Protein AF-A0A924DDT5-F1 (afdb_monomer_lite)

Foldseek 3Di:
DDDDDPDDDDPPPDPPPPPPVPPDPVVVVVVVLVPDDPLVSLVVLLVVLLVQLCLLLVNDPPDPPRHRDLVSNVVSLVSNVVSLVVCLVPDDPVVNVVSVVSSVVSVVSSVVSVVD

Secondary structure (DSSP, 8-state):
-PPP--------------------HHHHHHHHHHTS-HHHHHHHHHHHHHHHHHHHTT--TT-TT----HHHHHHHHHHHHHHHHHHTTTS-HHHHHHHHHHHHHHHHHHHHHTT-

Sequence (116 aa):
MPDPDEEQLETVEGGESPETEMPDPAFLLSYAAMHLPTMELMKTILAVADGHAWRNLGMVAGLEGVKTDLPSAQLAIDLFGFLFTKLESEIEEEERREMQRRLNDLRTNFLEKSRE

Structure (mmCIF, N/CA/C/O backbone):
data_AF-A0A924DDT5-F1
#
_entry.id   AF-A0A924DDT5-F1
#
loop_
_atom_site.group_PDB
_atom_site.id
_atom_site.type_symbol
_atom_site.label_atom_id
_atom_site.label_alt_id
_atom_site.label_comp_id
_atom_site.label_asym_id
_atom_site.label_entity_id
_atom_site.label_seq_id
_atom_site.pdbx_PDB_ins_code
_atom_site.Cartn_x
_atom_site.Cartn_y
_atom_site.Cartn_z
_atom_site.occupancy
_atom_site.B_iso_or_equiv
_atom_site.auth_seq_id
_atom_site.auth_comp_id
_atom_site.auth_asym_id
_atom_site.auth_atom_id
_atom_site.pdbx_PDB_model_num
ATOM 1 N N . MET A 1 1 ? -13.873 27.797 -77.612 1.00 45.91 1 MET A N 1
ATOM 2 C CA . MET A 1 1 ? -13.877 26.409 -77.116 1.00 45.91 1 MET A CA 1
ATOM 3 C C . MET A 1 1 ? -14.095 26.482 -75.616 1.00 45.91 1 MET A C 1
ATOM 5 O O . MET A 1 1 ? -13.259 27.106 -74.976 1.00 45.91 1 MET A O 1
ATOM 9 N N . PRO A 1 2 ? -15.235 26.004 -75.093 1.00 43.28 2 PRO A N 1
ATOM 10 C CA . PRO A 1 2 ? -15.458 25.834 -73.661 1.00 43.28 2 PRO A CA 1
ATOM 11 C C . PRO A 1 2 ? -14.925 24.467 -73.201 1.00 43.28 2 PRO A C 1
ATOM 13 O O . PRO A 1 2 ? -15.035 23.495 -73.950 1.00 43.28 2 PRO A O 1
ATOM 16 N N . ASP A 1 3 ? -14.323 24.430 -72.013 1.00 50.91 3 ASP A N 1
ATOM 17 C CA . ASP A 1 3 ? -13.829 23.211 -71.362 1.00 50.91 3 ASP A CA 1
ATOM 18 C C . ASP A 1 3 ? -15.007 22.291 -70.992 1.00 50.91 3 ASP A C 1
ATOM 20 O O . ASP A 1 3 ? -15.970 22.771 -70.383 1.00 50.91 3 ASP A O 1
ATOM 24 N N . PRO A 1 4 ? -14.968 20.999 -71.354 1.00 55.31 4 PRO A N 1
ATOM 25 C CA . PRO A 1 4 ? -15.815 19.988 -70.750 1.00 55.31 4 PRO A CA 1
ATOM 26 C C . PRO A 1 4 ? -15.118 19.516 -69.473 1.00 55.31 4 PRO A C 1
ATOM 28 O O . PRO A 1 4 ? -13.951 19.161 -69.533 1.00 55.31 4 PRO A O 1
ATOM 31 N N . ASP A 1 5 ? -15.798 19.609 -68.337 1.00 51.47 5 ASP A N 1
ATOM 32 C CA . ASP A 1 5 ? -15.727 18.673 -67.199 1.00 51.47 5 ASP A CA 1
ATOM 33 C C . ASP A 1 5 ? -16.365 19.361 -65.978 1.00 51.47 5 ASP A C 1
ATOM 35 O O . ASP A 1 5 ? -15.762 19.578 -64.930 1.00 51.47 5 ASP A O 1
ATOM 39 N N . GLU A 1 6 ? -17.638 19.737 -66.140 1.00 52.41 6 GLU A N 1
ATOM 40 C CA . GLU A 1 6 ? -18.577 19.821 -65.024 1.00 52.41 6 GLU A CA 1
ATOM 41 C C . GLU A 1 6 ? -19.195 18.426 -64.842 1.00 52.41 6 GLU A C 1
ATOM 43 O O . GLU A 1 6 ? -20.251 18.123 -65.396 1.00 52.41 6 GLU A O 1
ATOM 48 N N . GLU A 1 7 ? -18.545 17.562 -64.060 1.00 51.84 7 GLU A N 1
ATOM 49 C CA . GLU A 1 7 ? -19.195 16.390 -63.471 1.00 51.84 7 GLU A CA 1
ATOM 50 C C . GLU A 1 7 ? -19.124 16.457 -61.940 1.00 51.84 7 GLU A C 1
ATOM 52 O O . GLU A 1 7 ? -18.120 16.163 -61.306 1.00 51.84 7 GLU A O 1
ATOM 57 N N . GLN A 1 8 ? -20.257 16.890 -61.386 1.00 48.06 8 GLN A N 1
ATOM 58 C CA . GLN A 1 8 ? -20.983 16.205 -60.315 1.00 48.06 8 GLN A CA 1
ATOM 59 C C . GLN A 1 8 ? -20.263 16.014 -58.967 1.00 48.06 8 GLN A C 1
ATOM 61 O O . GLN A 1 8 ? -19.530 15.065 -58.723 1.00 48.06 8 GLN A O 1
ATOM 66 N N . LEU A 1 9 ? -20.616 16.926 -58.054 1.00 50.50 9 LEU A N 1
ATOM 67 C CA . LEU A 1 9 ? -21.008 16.666 -56.663 1.00 50.50 9 LEU A CA 1
ATOM 68 C C . LEU A 1 9 ? -20.992 15.184 -56.231 1.00 50.50 9 LEU A C 1
ATOM 70 O O . LEU A 1 9 ? -21.960 14.465 -56.459 1.00 50.50 9 LEU A O 1
ATOM 74 N N . GLU A 1 10 ? -19.997 14.802 -55.436 1.00 43.31 10 GLU A N 1
ATOM 75 C CA . GLU A 1 10 ? -20.245 13.939 -54.280 1.00 43.31 10 GLU A CA 1
ATOM 76 C C . GLU A 1 10 ? -19.969 14.762 -53.025 1.00 43.31 10 GLU A C 1
ATOM 78 O O . GLU A 1 10 ? -18.843 14.933 -52.556 1.00 43.31 10 GLU A O 1
ATOM 83 N N . THR A 1 11 ? -21.046 15.332 -52.493 1.00 41.41 11 THR A N 1
ATOM 84 C CA . THR A 1 11 ? -21.136 15.653 -51.076 1.00 41.41 11 THR 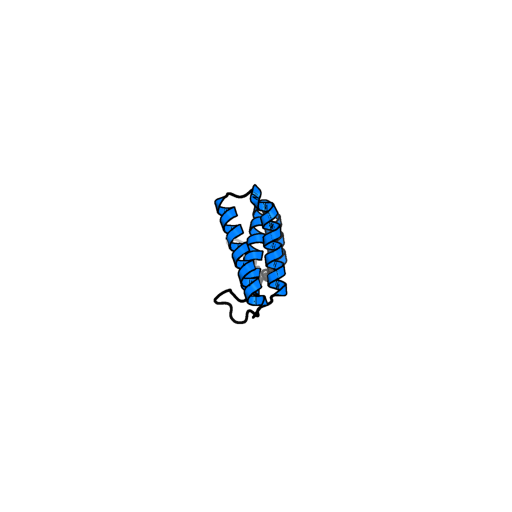A CA 1
ATOM 85 C C . THR A 1 11 ? -20.843 14.373 -50.307 1.00 41.41 11 THR A C 1
ATOM 87 O O . THR A 1 11 ? -21.667 13.461 -50.301 1.00 41.41 11 THR A O 1
ATOM 90 N N . VAL A 1 12 ? -19.671 14.296 -49.676 1.00 49.19 12 VAL A N 1
ATOM 91 C CA . VAL A 1 12 ? -19.391 13.274 -48.666 1.00 49.19 12 VAL A CA 1
ATOM 92 C C . VAL A 1 12 ? -20.309 13.579 -47.485 1.00 49.19 12 VAL A C 1
ATOM 94 O O . VAL A 1 12 ? -19.990 14.380 -46.606 1.00 49.19 12 VAL A O 1
ATOM 97 N N . GLU A 1 13 ? -21.514 13.017 -47.540 1.00 47.72 13 GLU A N 1
ATOM 98 C CA . GLU A 1 13 ? -22.444 12.985 -46.426 1.00 47.72 13 GLU A CA 1
ATOM 99 C C . GLU A 1 13 ? -21.793 12.242 -45.260 1.00 47.72 13 GLU A C 1
ATOM 101 O O . GLU A 1 13 ? -21.278 11.137 -45.418 1.00 47.72 13 GLU A O 1
ATOM 106 N N . GLY A 1 14 ? -21.834 12.883 -44.092 1.00 49.91 14 GLY A N 1
ATOM 107 C CA . GLY A 1 14 ? -22.024 12.229 -42.801 1.00 49.91 14 GLY A CA 1
ATOM 108 C C . GLY A 1 14 ? -21.302 10.902 -42.597 1.00 49.91 14 GLY A C 1
ATOM 109 O O . GLY A 1 14 ? -21.943 9.888 -42.344 1.00 49.91 14 GLY A O 1
ATOM 110 N N . GLY A 1 15 ? -19.971 10.913 -42.623 1.00 40.66 15 GLY A N 1
ATOM 111 C CA . GLY A 1 15 ? -19.236 9.927 -41.848 1.00 40.66 15 GLY A CA 1
ATOM 112 C C . GLY A 1 15 ? -19.442 10.277 -40.382 1.00 40.66 15 GLY A C 1
ATOM 113 O O . GLY A 1 15 ? -18.767 11.173 -39.878 1.00 40.66 15 GLY A O 1
ATOM 114 N N . GLU A 1 16 ? -20.400 9.632 -39.715 1.00 50.44 16 GLU A N 1
ATOM 115 C CA . GLU A 1 16 ? -20.362 9.504 -38.261 1.00 50.44 16 GLU A CA 1
ATOM 116 C C . GLU A 1 16 ? -18.941 9.054 -37.919 1.00 50.44 16 GLU A C 1
ATOM 118 O O . GLU A 1 16 ? -18.539 7.931 -38.232 1.00 50.44 16 GLU A O 1
ATOM 123 N N . SER A 1 17 ? -18.132 9.965 -37.366 1.00 57.59 17 SER A N 1
ATOM 124 C CA . SER A 1 17 ? -16.894 9.574 -36.707 1.00 57.59 17 SER A CA 1
ATOM 125 C C . SER A 1 17 ? -17.298 8.446 -35.772 1.00 57.59 17 SER A C 1
ATOM 127 O O . SER A 1 17 ? -18.214 8.682 -34.979 1.00 57.59 17 SER A O 1
ATOM 129 N N . PRO A 1 18 ? -16.708 7.240 -35.872 1.00 55.97 18 PRO A N 1
ATOM 130 C CA . PRO A 1 18 ? -17.043 6.188 -34.935 1.00 55.97 18 PRO A CA 1
ATOM 131 C C . PRO A 1 18 ? -16.781 6.806 -33.572 1.00 55.97 18 PRO A C 1
ATOM 133 O O . PRO A 1 18 ? -15.644 7.217 -33.307 1.00 55.97 18 PRO A O 1
ATOM 136 N N . GLU A 1 19 ? -17.839 6.996 -32.778 1.00 59.25 19 GLU A N 1
ATOM 137 C CA . GLU A 1 19 ? -17.708 7.379 -31.383 1.00 59.25 19 GLU A CA 1
ATOM 138 C C . GLU A 1 19 ? -16.758 6.334 -30.827 1.00 59.25 19 GLU A C 1
ATOM 140 O O . GLU A 1 19 ? -17.100 5.159 -30.706 1.00 59.25 19 GLU A O 1
ATOM 145 N N . THR A 1 20 ? -15.491 6.722 -30.697 1.00 66.12 20 THR A N 1
ATOM 146 C CA . THR A 1 20 ? -14.435 5.804 -30.320 1.00 66.12 20 THR A CA 1
ATOM 147 C C . THR A 1 20 ? -14.687 5.630 -28.847 1.00 66.12 20 THR A C 1
ATOM 149 O O . THR A 1 20 ? -14.239 6.452 -28.049 1.00 66.12 20 THR A O 1
ATOM 152 N N . GLU A 1 21 ? -15.551 4.667 -28.528 1.00 72.25 21 GLU A N 1
ATOM 153 C CA . GLU A 1 21 ? -15.976 4.351 -27.180 1.00 72.25 21 GLU A CA 1
ATOM 154 C C . GLU A 1 21 ? -14.687 4.239 -26.376 1.00 72.25 21 GLU A C 1
ATOM 156 O O . GLU A 1 21 ? -13.829 3.401 -26.678 1.00 72.25 21 GLU A O 1
ATOM 161 N N . MET A 1 22 ? -14.460 5.212 -25.484 1.00 68.88 22 MET A N 1
ATOM 162 C CA . MET A 1 22 ? -13.177 5.292 -24.804 1.00 68.88 22 MET A CA 1
ATOM 163 C C . MET A 1 22 ? -12.976 3.957 -24.091 1.00 68.88 22 MET A C 1
ATOM 165 O O . MET A 1 22 ? -13.878 3.529 -23.365 1.00 68.88 22 MET A O 1
ATOM 169 N N . PRO A 1 23 ? -11.841 3.276 -24.317 1.00 78.81 23 PRO A N 1
ATOM 170 C CA . PRO A 1 23 ? -11.625 1.967 -23.732 1.00 78.81 23 PRO A CA 1
ATOM 171 C C . PRO A 1 23 ? -11.752 2.049 -22.210 1.00 78.81 23 PRO A C 1
ATOM 173 O O . PRO A 1 23 ? -11.361 3.050 -21.605 1.00 78.81 23 PRO A O 1
ATOM 176 N N . ASP A 1 24 ? -12.301 0.986 -21.615 1.00 85.81 24 ASP A N 1
ATOM 177 C CA . ASP A 1 24 ? -12.512 0.857 -20.170 1.00 85.81 24 ASP A CA 1
ATOM 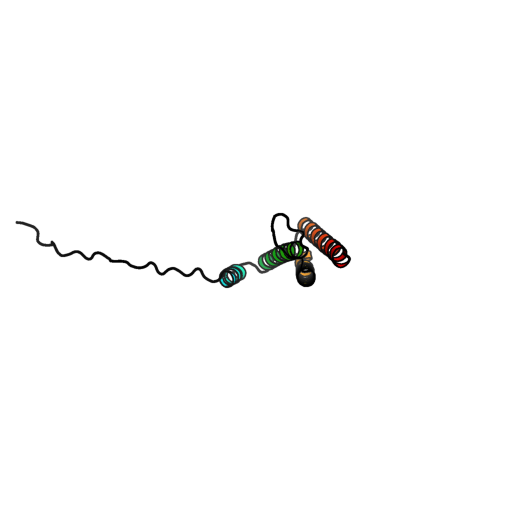178 C C . ASP A 1 24 ? -11.294 1.402 -19.391 1.00 85.81 24 ASP A C 1
ATOM 180 O O . ASP A 1 24 ? -10.163 0.973 -19.650 1.00 85.81 24 ASP A O 1
ATOM 184 N N . PRO A 1 25 ? -11.472 2.339 -18.439 1.00 83.25 25 PRO A N 1
ATOM 185 C CA . PRO A 1 25 ? -10.374 2.851 -17.624 1.00 83.25 25 PRO A CA 1
ATOM 186 C C . PRO A 1 25 ? -9.516 1.751 -16.984 1.00 83.25 25 PRO A C 1
ATOM 188 O O . PRO A 1 25 ? -8.300 1.916 -16.865 1.00 83.25 25 PRO A O 1
ATOM 191 N N . ALA A 1 26 ? -10.111 0.611 -16.614 1.00 84.69 26 ALA A N 1
ATOM 192 C CA . ALA A 1 26 ? -9.365 -0.529 -16.085 1.00 84.69 26 ALA A CA 1
ATOM 193 C C . ALA A 1 26 ? -8.469 -1.185 -17.151 1.00 84.69 26 ALA A C 1
ATOM 195 O O . ALA A 1 26 ? -7.339 -1.590 -16.853 1.00 84.69 26 ALA A O 1
ATOM 196 N N . PHE A 1 27 ? -8.932 -1.242 -18.401 1.00 87.62 27 PHE A N 1
ATOM 197 C CA . PHE A 1 27 ? -8.126 -1.680 -19.537 1.00 87.62 27 PHE A CA 1
ATOM 198 C C . PHE A 1 27 ? -6.969 -0.711 -19.797 1.00 87.62 27 PHE A C 1
ATOM 200 O O . PHE A 1 27 ? -5.829 -1.153 -19.934 1.00 87.62 27 PHE A O 1
ATOM 207 N N . LEU A 1 28 ? -7.229 0.599 -19.795 1.00 87.88 28 LEU A N 1
ATOM 208 C CA . LEU A 1 28 ? -6.198 1.623 -19.995 1.00 87.88 28 LEU A CA 1
ATOM 209 C C . LEU A 1 28 ? -5.116 1.584 -18.913 1.00 87.88 28 LEU A C 1
ATOM 211 O O . LEU A 1 28 ? -3.928 1.625 -19.236 1.00 87.88 28 LEU A O 1
ATOM 215 N N . LEU A 1 29 ? -5.513 1.457 -17.644 1.00 87.06 29 LEU A N 1
ATOM 216 C CA . LEU A 1 29 ? -4.578 1.315 -16.529 1.00 87.06 29 LEU A CA 1
ATOM 217 C C . LEU A 1 29 ? -3.707 0.067 -16.696 1.00 87.06 29 LEU A C 1
ATOM 219 O O . LEU A 1 29 ? -2.489 0.142 -16.559 1.00 87.06 29 LEU A O 1
ATOM 223 N N . SER A 1 30 ? -4.326 -1.068 -17.023 1.00 88.69 30 SER A N 1
ATOM 224 C CA . SER A 1 30 ? -3.618 -2.338 -17.202 1.00 88.69 30 SER A CA 1
ATOM 225 C C . SER A 1 30 ? -2.651 -2.278 -18.387 1.00 88.69 30 SER A C 1
ATOM 227 O O . SER A 1 30 ? -1.504 -2.709 -18.279 1.00 88.69 30 SER A O 1
ATOM 229 N N . TYR A 1 31 ? -3.082 -1.690 -19.505 1.00 89.62 31 TYR A N 1
ATOM 230 C CA . TYR A 1 31 ? -2.245 -1.478 -20.681 1.00 89.62 31 TYR A CA 1
ATOM 231 C C . TYR A 1 31 ? -1.051 -0.570 -20.373 1.00 89.62 31 TYR A C 1
ATOM 233 O O . TYR A 1 31 ? 0.082 -0.926 -20.691 1.00 89.62 31 TYR A O 1
ATOM 241 N N . ALA A 1 32 ? -1.276 0.566 -19.710 1.00 90.50 32 ALA A N 1
ATOM 242 C CA . ALA A 1 32 ? -0.201 1.468 -19.305 1.00 90.50 32 ALA A CA 1
ATOM 243 C C . ALA A 1 32 ? 0.780 0.784 -18.338 1.00 90.50 32 ALA A C 1
ATOM 245 O O . ALA A 1 32 ? 1.992 0.870 -18.529 1.00 90.50 32 ALA A O 1
ATOM 246 N N . ALA A 1 33 ? 0.268 0.040 -17.353 1.00 92.06 33 ALA A N 1
ATOM 247 C CA . ALA A 1 33 ? 1.074 -0.691 -16.381 1.00 92.06 33 ALA A CA 1
ATOM 248 C C . ALA A 1 33 ? 2.003 -1.731 -17.031 1.00 92.06 33 ALA A C 1
ATOM 250 O O . ALA A 1 33 ? 3.141 -1.877 -16.591 1.00 92.06 33 ALA A O 1
ATOM 251 N N . MET A 1 34 ? 1.568 -2.405 -18.105 1.00 93.31 34 MET A N 1
ATOM 252 C CA . MET A 1 34 ? 2.410 -3.356 -18.851 1.00 93.31 34 MET A CA 1
ATOM 253 C C . MET A 1 34 ? 3.643 -2.714 -19.505 1.00 93.31 34 MET A C 1
ATOM 255 O O . MET A 1 34 ? 4.598 -3.420 -19.817 1.00 93.31 34 MET A O 1
ATOM 259 N N . HIS A 1 35 ? 3.630 -1.397 -19.721 1.00 94.75 35 HIS A N 1
ATOM 260 C CA . HIS A 1 35 ? 4.743 -0.665 -20.329 1.00 94.75 35 HIS A CA 1
ATOM 261 C C . HIS A 1 35 ? 5.699 -0.054 -19.294 1.00 94.75 35 HIS A C 1
ATOM 263 O O . HIS A 1 35 ? 6.719 0.523 -19.673 1.00 94.75 35 HIS A O 1
ATOM 269 N N . LEU A 1 36 ? 5.400 -0.173 -17.996 1.00 95.00 36 LEU A N 1
ATOM 270 C CA . LEU A 1 36 ? 6.283 0.302 -16.936 1.00 95.00 36 LEU A CA 1
ATOM 271 C C . LEU A 1 36 ? 7.373 -0.734 -16.627 1.00 95.00 36 LEU A C 1
ATOM 273 O O . LEU A 1 36 ? 7.086 -1.932 -16.555 1.00 95.00 36 LEU A O 1
ATOM 277 N N . PRO A 1 37 ? 8.619 -0.299 -16.358 1.00 95.25 37 PRO A N 1
ATOM 278 C CA . PRO A 1 37 ? 9.598 -1.156 -15.702 1.00 95.25 37 PRO A CA 1
ATOM 279 C C . PRO A 1 37 ? 9.037 -1.697 -14.382 1.00 95.25 37 PRO A C 1
ATOM 281 O O . PRO A 1 37 ? 8.353 -0.976 -13.658 1.00 95.25 37 PRO A O 1
ATOM 284 N N . THR A 1 38 ? 9.373 -2.939 -14.020 1.00 93.56 38 THR A N 1
ATOM 285 C CA . THR A 1 38 ? 8.847 -3.597 -12.808 1.00 93.56 38 THR A CA 1
ATOM 286 C C . THR A 1 38 ? 9.025 -2.753 -11.544 1.00 93.56 38 THR A C 1
ATOM 288 O O . THR A 1 38 ? 8.119 -2.690 -10.718 1.00 93.56 38 THR A O 1
ATOM 291 N N . MET A 1 39 ? 10.169 -2.074 -11.411 1.00 92.75 39 MET A N 1
ATOM 292 C CA . MET A 1 39 ? 10.450 -1.190 -10.278 1.00 92.75 39 MET A CA 1
ATOM 293 C C . MET A 1 39 ? 9.457 -0.021 -10.205 1.00 92.75 39 MET A C 1
ATOM 295 O O . MET A 1 39 ? 8.855 0.224 -9.162 1.00 92.75 39 MET A O 1
ATOM 299 N N . GLU A 1 40 ? 9.220 0.652 -11.331 1.00 93.81 40 GLU A N 1
ATOM 300 C CA . GLU A 1 40 ? 8.267 1.763 -11.426 1.00 93.81 40 GLU A CA 1
ATOM 301 C C . GLU A 1 40 ? 6.826 1.298 -11.209 1.00 93.81 40 GLU A C 1
ATOM 303 O O . GLU A 1 40 ? 6.044 1.972 -10.535 1.00 93.81 40 GLU A O 1
ATOM 308 N N . LEU A 1 41 ? 6.475 0.108 -11.707 1.00 94.81 41 LEU A N 1
ATOM 309 C CA . LEU A 1 41 ? 5.175 -0.503 -11.444 1.00 94.81 41 LEU A CA 1
ATOM 310 C C . LEU A 1 41 ? 4.974 -0.745 -9.941 1.00 94.81 41 LEU A C 1
ATOM 312 O O . LEU A 1 41 ? 3.932 -0.390 -9.395 1.00 94.81 41 LEU A O 1
ATOM 316 N N . MET A 1 42 ? 5.973 -1.300 -9.250 1.00 94.50 42 MET A N 1
ATOM 317 C CA . MET A 1 42 ? 5.902 -1.527 -7.805 1.00 94.50 42 MET A CA 1
ATOM 318 C C . MET A 1 42 ? 5.764 -0.221 -7.017 1.00 94.50 42 MET A C 1
ATOM 320 O O . MET A 1 42 ? 4.919 -0.147 -6.123 1.00 94.50 42 MET A O 1
ATOM 324 N N . LYS A 1 43 ? 6.540 0.816 -7.365 1.00 93.69 43 LYS A N 1
ATOM 325 C CA . LYS A 1 43 ? 6.426 2.150 -6.751 1.00 93.69 43 LYS A CA 1
ATOM 326 C C . LYS A 1 43 ? 5.043 2.760 -6.983 1.00 93.69 43 LYS A C 1
ATOM 328 O O . LYS A 1 43 ? 4.441 3.297 -6.053 1.00 93.69 43 LYS A O 1
ATOM 333 N N . THR A 1 44 ? 4.504 2.606 -8.191 1.00 94.69 44 THR A N 1
ATOM 334 C CA . THR A 1 44 ? 3.158 3.074 -8.548 1.00 94.69 44 THR A CA 1
ATOM 335 C C . THR A 1 44 ? 2.089 2.374 -7.709 1.00 94.69 44 THR A C 1
ATOM 337 O O . THR A 1 44 ? 1.247 3.040 -7.109 1.00 94.69 44 THR A O 1
ATOM 340 N N . ILE A 1 45 ? 2.134 1.041 -7.603 1.00 95.50 45 ILE A N 1
ATOM 341 C CA . ILE A 1 45 ? 1.165 0.278 -6.801 1.00 95.50 45 ILE A CA 1
ATOM 342 C C . ILE A 1 45 ? 1.281 0.642 -5.315 1.00 95.50 45 ILE A C 1
ATOM 344 O O . ILE A 1 45 ? 0.259 0.782 -4.648 1.00 95.50 45 ILE A O 1
ATOM 348 N N . LEU A 1 46 ? 2.496 0.846 -4.795 1.00 95.69 46 LEU A N 1
ATOM 349 C CA . LEU A 1 46 ? 2.709 1.279 -3.412 1.00 95.69 46 LEU A CA 1
ATOM 350 C C . LEU A 1 46 ? 2.072 2.652 -3.145 1.00 95.69 46 LEU A C 1
ATOM 352 O O . LEU A 1 46 ? 1.368 2.807 -2.149 1.00 95.69 46 LEU A O 1
ATOM 356 N N . ALA A 1 47 ? 2.252 3.623 -4.045 1.00 94.81 47 ALA A N 1
ATOM 357 C CA . ALA A 1 47 ? 1.627 4.942 -3.928 1.00 94.81 47 ALA A CA 1
ATOM 358 C C . ALA A 1 47 ? 0.089 4.871 -4.001 1.00 94.81 47 ALA A C 1
ATOM 360 O O . ALA A 1 47 ? -0.609 5.556 -3.254 1.00 94.81 47 ALA A O 1
ATOM 361 N N . VAL A 1 48 ? -0.452 4.004 -4.863 1.00 95.31 48 VAL A N 1
ATOM 362 C CA . VAL A 1 48 ? -1.898 3.744 -4.937 1.00 95.31 48 VAL A CA 1
ATOM 363 C C . VAL A 1 48 ? -2.404 3.117 -3.631 1.00 95.31 48 VAL A C 1
ATOM 365 O O . VAL A 1 48 ? -3.427 3.554 -3.102 1.00 95.31 48 VAL A O 1
ATOM 368 N N . ALA A 1 49 ? -1.678 2.149 -3.065 1.00 97.31 49 ALA A N 1
ATOM 369 C CA . ALA A 1 49 ? -2.020 1.520 -1.789 1.00 97.31 49 ALA A CA 1
ATOM 370 C C . ALA A 1 49 ? -2.017 2.525 -0.621 1.00 97.31 49 ALA A C 1
ATOM 372 O O . ALA A 1 49 ? -2.955 2.521 0.174 1.00 97.31 49 ALA A O 1
ATOM 373 N N . ASP A 1 50 ? -1.029 3.425 -0.558 1.00 96.81 50 ASP A N 1
ATOM 374 C CA . ASP A 1 50 ? -0.965 4.534 0.412 1.00 96.81 50 ASP A CA 1
ATOM 375 C C . ASP A 1 50 ? -2.243 5.388 0.353 1.00 96.81 50 ASP A C 1
ATOM 377 O O . ASP A 1 50 ? -2.946 5.564 1.350 1.00 96.81 50 ASP A O 1
ATOM 381 N N . GLY A 1 51 ? -2.622 5.834 -0.851 1.00 94.81 51 GLY A N 1
ATOM 382 C CA . GLY A 1 51 ? -3.837 6.621 -1.066 1.00 94.81 51 GLY A CA 1
ATOM 383 C C . GLY A 1 51 ? -5.120 5.880 -0.674 1.00 94.81 51 GLY A C 1
ATOM 384 O O . GLY A 1 51 ? -6.000 6.456 -0.027 1.00 94.81 51 GLY A O 1
ATOM 385 N N . HIS A 1 52 ? -5.228 4.592 -1.016 1.00 95.44 52 HIS A N 1
ATOM 386 C CA . HIS A 1 52 ? -6.357 3.758 -0.598 1.00 95.44 52 HIS A CA 1
ATOM 387 C C . HIS A 1 52 ? -6.433 3.608 0.922 1.00 95.44 52 HIS A C 1
ATOM 389 O O . HIS A 1 52 ? -7.533 3.673 1.474 1.00 95.44 52 HIS A O 1
ATOM 395 N N . ALA A 1 53 ? -5.299 3.446 1.604 1.00 96.88 53 ALA A N 1
ATOM 396 C CA . ALA A 1 53 ? -5.261 3.324 3.053 1.00 96.88 53 ALA A CA 1
ATOM 397 C C . ALA A 1 53 ? -5.792 4.599 3.728 1.00 96.88 53 ALA A C 1
ATOM 399 O O . ALA A 1 53 ? -6.756 4.523 4.490 1.00 96.88 53 ALA A O 1
ATOM 400 N N . TRP A 1 54 ? -5.268 5.779 3.376 1.00 95.62 54 TRP A N 1
ATOM 401 C CA . TRP A 1 54 ? -5.747 7.054 3.931 1.00 95.62 54 TRP A CA 1
ATOM 402 C C . TRP A 1 54 ? -7.224 7.318 3.636 1.00 95.62 54 TRP A C 1
ATOM 404 O O . TRP A 1 54 ? -7.967 7.777 4.510 1.00 95.62 54 TRP A O 1
ATOM 414 N N . ARG A 1 55 ? -7.675 7.007 2.415 1.00 94.00 55 ARG A N 1
ATOM 415 C CA . ARG A 1 55 ? -9.079 7.168 2.022 1.00 94.00 55 ARG A CA 1
ATOM 416 C C . ARG A 1 55 ? -9.991 6.282 2.863 1.00 94.00 55 ARG A C 1
ATOM 418 O O . ARG A 1 55 ? -10.979 6.772 3.397 1.00 94.00 55 ARG A O 1
ATOM 425 N N . ASN A 1 56 ? -9.654 5.004 3.004 1.00 94.56 56 ASN A N 1
ATOM 426 C CA . ASN A 1 56 ? -10.467 4.044 3.748 1.00 94.56 56 ASN A CA 1
ATOM 427 C C . ASN A 1 56 ? -10.418 4.274 5.270 1.00 94.56 56 ASN A C 1
ATOM 429 O O . ASN A 1 56 ? -11.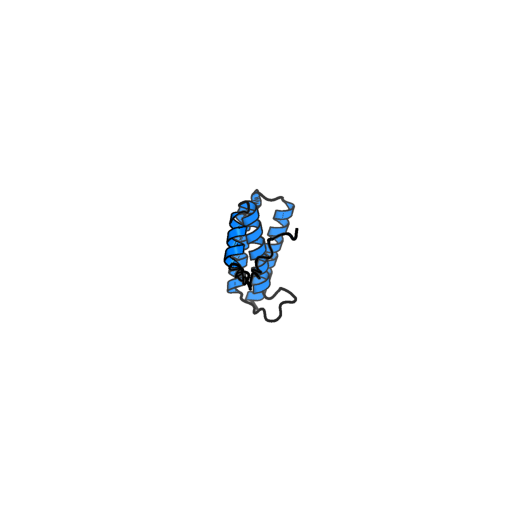382 3.947 5.959 1.00 94.56 56 ASN A O 1
ATOM 433 N N . LEU A 1 57 ? -9.363 4.914 5.789 1.00 94.12 57 LEU A N 1
ATOM 434 C CA . LEU A 1 57 ? -9.322 5.448 7.158 1.00 94.12 57 LEU A CA 1
ATOM 435 C C . LEU A 1 57 ? -10.245 6.666 7.363 1.00 94.12 57 LEU A C 1
ATOM 437 O O . LEU A 1 57 ? -10.493 7.060 8.502 1.00 94.12 57 LEU A O 1
ATOM 441 N N . GLY A 1 58 ? -10.770 7.263 6.287 1.00 90.69 58 GLY A N 1
ATOM 442 C CA . GLY A 1 58 ? -11.580 8.482 6.342 1.00 90.69 58 GLY A CA 1
ATOM 443 C C . GLY A 1 58 ? -10.758 9.745 6.616 1.00 90.69 58 GLY A C 1
ATOM 444 O O . GLY A 1 58 ? -11.287 10.719 7.141 1.00 90.69 58 GLY A O 1
ATOM 445 N N . MET A 1 59 ? -9.461 9.731 6.293 1.00 86.06 59 MET A N 1
ATOM 446 C CA . MET A 1 59 ? -8.506 10.799 6.627 1.00 86.06 59 MET A CA 1
ATOM 447 C C . MET A 1 59 ? -8.076 11.639 5.415 1.00 86.06 59 MET A C 1
ATOM 449 O O . MET A 1 59 ? -7.119 12.405 5.491 1.00 86.06 59 MET A O 1
ATOM 453 N N . VAL A 1 60 ? -8.786 11.523 4.290 1.00 81.69 60 VAL A N 1
ATOM 454 C CA . VAL A 1 60 ? -8.548 12.352 3.101 1.00 81.69 60 VAL A CA 1
ATOM 455 C C . VAL A 1 60 ? -9.504 13.542 3.114 1.00 81.69 60 VAL A C 1
ATOM 457 O O . VAL A 1 60 ? -10.720 13.379 3.010 1.00 81.69 60 VAL A O 1
ATOM 460 N N . ALA A 1 61 ? -8.949 14.747 3.239 1.00 67.38 61 ALA A N 1
ATOM 461 C CA . ALA A 1 61 ? -9.718 15.987 3.211 1.00 67.38 61 ALA A CA 1
ATOM 462 C C . ALA A 1 61 ? -10.349 16.236 1.826 1.00 67.38 61 ALA A C 1
ATOM 464 O O . ALA A 1 61 ? -9.745 15.947 0.796 1.00 67.38 61 ALA A O 1
ATOM 465 N N . GLY A 1 62 ? -11.554 16.812 1.801 1.00 63.81 62 GLY A N 1
ATOM 466 C CA . GLY A 1 62 ? -12.216 17.260 0.567 1.00 63.81 62 GLY A CA 1
ATOM 467 C C . GLY A 1 62 ? -12.999 16.192 -0.205 1.00 63.81 62 GLY A C 1
ATOM 468 O O . GLY A 1 62 ? -13.596 16.518 -1.227 1.00 63.81 62 GLY A O 1
ATOM 469 N N . LEU A 1 63 ? -13.047 14.944 0.274 1.00 62.78 63 LEU A N 1
ATOM 470 C CA . LEU A 1 63 ? -13.906 13.902 -0.294 1.00 62.78 63 LEU A CA 1
ATOM 471 C C . LEU A 1 63 ? -15.153 13.710 0.580 1.00 62.78 63 LEU A C 1
ATOM 473 O O . LEU A 1 63 ? -15.173 12.886 1.496 1.00 62.78 63 LEU A O 1
ATOM 477 N N . GLU A 1 64 ? -16.201 14.485 0.304 1.00 61.25 64 GLU A N 1
ATOM 478 C CA . GLU A 1 64 ? -17.504 14.293 0.946 1.00 61.25 64 GLU A CA 1
ATOM 479 C C . GLU A 1 64 ? -18.060 12.890 0.636 1.00 61.25 64 GLU A C 1
ATOM 481 O O . GLU A 1 64 ? -17.976 12.398 -0.489 1.00 61.25 64 GLU A O 1
ATOM 486 N N . GLY A 1 65 ? -18.619 12.218 1.648 1.00 63.34 65 GLY A N 1
ATOM 487 C CA . GLY A 1 65 ? -19.264 10.910 1.484 1.00 63.34 65 GLY A CA 1
ATOM 488 C C . GLY A 1 65 ? -18.332 9.691 1.477 1.00 63.34 65 GLY A C 1
ATOM 489 O O . GLY A 1 65 ? -18.813 8.573 1.282 1.00 63.34 65 GLY A O 1
ATOM 490 N N . VAL A 1 66 ? -17.025 9.848 1.725 1.00 67.94 66 VAL A N 1
ATOM 491 C CA . VAL A 1 66 ? -16.136 8.691 1.930 1.00 67.94 66 VAL A CA 1
ATOM 492 C C . VAL A 1 66 ? -16.437 8.057 3.285 1.00 67.94 66 VAL A C 1
ATOM 494 O O . VAL A 1 66 ? -16.094 8.590 4.338 1.00 67.94 66 VAL A O 1
ATOM 497 N N . LYS A 1 67 ? -17.105 6.903 3.251 1.00 78.25 67 LYS A N 1
ATOM 498 C CA . LYS A 1 67 ? -17.351 6.085 4.436 1.00 78.25 67 LYS A CA 1
ATOM 499 C C . LYS A 1 67 ? -16.063 5.368 4.834 1.00 78.25 67 LYS A C 1
ATOM 501 O O . LYS A 1 67 ? -15.446 4.715 3.997 1.00 78.25 67 LYS A O 1
ATOM 506 N N . THR A 1 68 ? -15.706 5.450 6.113 1.00 89.94 68 THR A N 1
ATOM 507 C CA . THR A 1 68 ? -14.624 4.650 6.693 1.00 89.94 68 THR A CA 1
ATOM 508 C C . THR A 1 68 ? -14.892 3.158 6.477 1.00 89.94 68 THR A C 1
ATOM 510 O O . THR A 1 68 ? -15.979 2.660 6.780 1.00 89.94 68 THR A O 1
ATOM 513 N N . ASP A 1 69 ? -13.883 2.453 5.974 1.00 94.88 69 ASP A N 1
ATOM 514 C CA . ASP A 1 69 ? -13.887 1.012 5.730 1.00 94.88 69 ASP A CA 1
ATOM 515 C C . ASP A 1 69 ? -12.569 0.425 6.248 1.00 94.88 69 ASP A C 1
ATOM 517 O O . ASP A 1 69 ? -11.560 0.359 5.543 1.00 94.88 69 ASP A O 1
ATOM 521 N N . LEU A 1 70 ? -12.564 0.037 7.526 1.00 95.81 70 LEU A N 1
ATOM 522 C CA . LEU A 1 70 ? -11.363 -0.470 8.189 1.00 95.81 70 LEU A CA 1
ATOM 523 C C . LEU A 1 70 ? -10.829 -1.772 7.567 1.00 95.81 70 LEU A C 1
ATOM 525 O O . LEU A 1 70 ? -9.619 -1.840 7.357 1.00 95.81 70 LEU A O 1
ATOM 529 N N . PRO A 1 71 ? -11.652 -2.778 7.206 1.00 97.19 71 PRO A N 1
ATOM 530 C CA . PRO A 1 71 ? -11.164 -3.937 6.458 1.00 97.19 71 PRO A CA 1
ATOM 531 C C . PRO A 1 71 ? -10.408 -3.565 5.174 1.00 97.19 71 PRO A C 1
ATOM 533 O O . PRO A 1 71 ? -9.313 -4.077 4.933 1.00 97.19 71 PRO A O 1
ATOM 536 N N . SER A 1 72 ? -10.946 -2.636 4.379 1.00 96.81 72 SER A N 1
ATOM 537 C CA . SER A 1 72 ? -10.277 -2.177 3.156 1.00 96.81 72 SER A CA 1
ATOM 538 C C . SER A 1 72 ? -9.018 -1.350 3.446 1.00 96.81 72 SER A C 1
ATOM 540 O O . SER A 1 72 ? -8.043 -1.436 2.698 1.00 96.81 72 SER A O 1
ATOM 542 N N . ALA A 1 73 ? -8.996 -0.572 4.535 1.00 97.38 73 ALA A N 1
ATOM 543 C CA . ALA A 1 73 ? -7.797 0.135 4.986 1.00 97.38 73 ALA A CA 1
ATOM 544 C C . ALA A 1 73 ? -6.682 -0.843 5.387 1.00 97.38 73 ALA A C 1
ATOM 546 O O . ALA A 1 73 ? -5.554 -0.698 4.923 1.00 97.38 73 ALA A O 1
ATOM 547 N N . GLN A 1 74 ? -7.003 -1.867 6.185 1.00 98.31 74 GLN A N 1
ATOM 548 C CA . GLN A 1 74 ? -6.056 -2.904 6.605 1.00 98.31 74 GLN A CA 1
ATOM 549 C C . GLN A 1 74 ? -5.419 -3.591 5.393 1.00 98.31 74 GLN A C 1
ATOM 551 O O . GLN A 1 74 ? -4.197 -3.684 5.315 1.00 98.31 74 GLN A O 1
ATOM 556 N N . LEU A 1 75 ? -6.231 -3.995 4.408 1.00 98.56 75 LEU A N 1
ATOM 557 C CA . LEU A 1 75 ? -5.732 -4.635 3.190 1.00 98.56 75 LEU A CA 1
ATOM 558 C C . LEU A 1 75 ? -4.751 -3.736 2.417 1.00 98.56 75 LEU A C 1
ATOM 560 O O . LEU A 1 75 ? -3.718 -4.209 1.944 1.00 98.56 75 LEU A O 1
ATOM 564 N N . ALA A 1 76 ? -5.051 -2.440 2.304 1.00 98.38 76 ALA A N 1
ATOM 565 C CA . ALA A 1 76 ? -4.169 -1.482 1.643 1.00 98.38 76 ALA A CA 1
ATOM 566 C C . ALA A 1 76 ? -2.846 -1.281 2.410 1.00 98.38 76 ALA A C 1
ATOM 568 O O . ALA A 1 76 ? -1.779 -1.243 1.794 1.00 98.38 76 ALA A O 1
ATOM 569 N N . ILE A 1 77 ? -2.896 -1.224 3.746 1.00 98.56 77 ILE A N 1
ATOM 570 C CA . ILE A 1 77 ? -1.711 -1.125 4.616 1.00 98.56 77 ILE A CA 1
ATOM 571 C C . ILE A 1 77 ? -0.835 -2.377 4.497 1.00 98.56 77 ILE A C 1
ATOM 573 O O . ILE A 1 77 ? 0.392 -2.271 4.421 1.00 98.56 77 ILE A O 1
ATOM 577 N N . ASP A 1 78 ? -1.446 -3.559 4.452 1.00 98.56 78 ASP A N 1
ATOM 578 C CA . ASP A 1 78 ? -0.727 -4.824 4.308 1.00 98.56 78 ASP A CA 1
ATOM 579 C C . ASP A 1 78 ? -0.055 -4.930 2.935 1.00 98.56 78 ASP A C 1
ATOM 581 O O . ASP A 1 78 ? 1.112 -5.324 2.850 1.00 98.56 78 ASP A O 1
ATOM 585 N N . LEU A 1 79 ? -0.742 -4.501 1.869 1.00 98.38 79 LEU A N 1
ATOM 586 C CA . LEU A 1 79 ? -0.167 -4.419 0.526 1.00 98.38 79 LEU A CA 1
ATOM 587 C C . LEU A 1 79 ? 1.015 -3.440 0.472 1.00 98.38 79 LEU A C 1
ATOM 589 O O . LEU A 1 79 ? 2.073 -3.802 -0.047 1.00 98.38 79 LEU A O 1
ATOM 593 N N . PHE A 1 80 ? 0.866 -2.236 1.040 1.00 98.25 80 PHE A N 1
ATOM 594 C CA . PHE A 1 80 ? 1.959 -1.264 1.152 1.00 98.25 80 PHE A CA 1
ATOM 595 C C . PHE A 1 80 ? 3.156 -1.896 1.863 1.00 98.25 80 PHE A C 1
ATOM 597 O O . PHE A 1 80 ? 4.274 -1.869 1.351 1.00 98.25 80 PHE A O 1
ATOM 604 N N . GLY A 1 81 ? 2.925 -2.486 3.041 1.00 98.00 81 GLY A N 1
ATOM 605 C CA . GLY A 1 81 ? 3.975 -3.087 3.855 1.00 98.00 81 GLY A CA 1
ATOM 606 C C . GLY A 1 81 ? 4.703 -4.205 3.117 1.00 98.00 81 GLY A C 1
ATOM 607 O O . GLY A 1 81 ? 5.932 -4.234 3.114 1.00 98.00 81 GLY A O 1
ATOM 608 N N . PHE A 1 82 ? 3.959 -5.086 2.444 1.00 98.00 82 PHE A N 1
ATOM 609 C CA . PHE A 1 82 ? 4.529 -6.157 1.635 1.00 98.00 82 PHE A CA 1
ATOM 610 C C . PHE A 1 82 ? 5.417 -5.616 0.510 1.00 98.00 82 PHE A C 1
ATOM 612 O O . PHE A 1 82 ? 6.571 -6.036 0.401 1.00 98.00 82 PHE A O 1
ATOM 619 N N . LEU A 1 83 ? 4.920 -4.670 -0.294 1.00 96.69 83 LEU A N 1
ATOM 620 C CA . LEU A 1 83 ? 5.686 -4.086 -1.400 1.00 96.69 83 LEU A CA 1
ATOM 621 C C . LEU A 1 83 ? 6.928 -3.350 -0.903 1.00 96.69 83 LEU A C 1
ATOM 623 O O . LEU A 1 83 ? 8.003 -3.517 -1.476 1.00 96.69 83 LEU A O 1
ATOM 627 N N . PHE A 1 84 ? 6.812 -2.610 0.198 1.00 96.88 84 PHE A N 1
ATOM 628 C CA . PHE A 1 84 ? 7.937 -1.904 0.799 1.00 96.88 84 PHE A CA 1
ATOM 629 C C . PHE A 1 84 ? 9.086 -2.856 1.169 1.00 96.88 84 PHE A C 1
ATOM 631 O O . PHE A 1 84 ? 10.235 -2.568 0.840 1.00 96.88 84 PHE A O 1
ATOM 638 N N . THR A 1 85 ? 8.794 -4.046 1.719 1.00 96.56 85 THR A N 1
ATOM 639 C CA . THR A 1 85 ? 9.841 -5.056 2.014 1.00 96.56 85 THR A CA 1
ATOM 640 C C . THR A 1 85 ? 10.595 -5.560 0.781 1.00 96.56 85 THR A C 1
ATOM 642 O O . THR A 1 85 ? 11.655 -6.165 0.907 1.00 96.56 85 THR A O 1
ATOM 645 N N . LYS A 1 86 ? 10.036 -5.377 -0.420 1.00 95.06 86 LYS A N 1
ATOM 646 C CA . LYS A 1 86 ? 10.671 -5.766 -1.686 1.00 95.06 86 LYS A CA 1
ATOM 647 C C . LYS A 1 86 ? 11.430 -4.619 -2.340 1.00 95.06 86 LYS A C 1
ATOM 649 O O . LYS A 1 86 ? 12.266 -4.880 -3.194 1.00 95.06 86 LYS A O 1
ATOM 654 N N . LEU A 1 87 ? 11.131 -3.382 -1.948 1.00 93.56 87 LEU A N 1
ATOM 655 C CA . LEU A 1 87 ? 11.741 -2.171 -2.490 1.00 93.56 87 LEU A CA 1
ATOM 656 C C . LEU A 1 87 ? 12.897 -1.659 -1.635 1.00 93.56 87 LEU A C 1
ATOM 658 O O . LEU A 1 87 ? 13.774 -0.991 -2.164 1.00 93.56 87 LEU A O 1
ATOM 662 N N . GLU A 1 88 ? 12.917 -1.958 -0.334 1.00 90.62 88 GLU A N 1
ATOM 663 C CA . GLU A 1 88 ? 13.822 -1.301 0.617 1.00 90.62 88 GLU A CA 1
ATOM 664 C C . GLU A 1 88 ? 15.321 -1.412 0.289 1.00 90.62 88 GLU A C 1
ATOM 666 O O . GLU A 1 88 ? 16.077 -0.530 0.686 1.00 90.62 88 GLU A O 1
ATOM 671 N N . SER A 1 89 ? 15.759 -2.456 -0.427 1.00 91.44 89 SER A N 1
ATOM 672 C CA . SER A 1 89 ? 17.159 -2.627 -0.846 1.00 91.44 89 SER A CA 1
ATOM 673 C C . SER A 1 89 ? 17.513 -1.921 -2.155 1.00 91.44 89 SER A C 1
ATOM 675 O O . SER A 1 89 ? 18.693 -1.787 -2.463 1.00 91.44 89 SER A O 1
ATOM 677 N N . GLU A 1 90 ? 16.510 -1.498 -2.922 1.00 92.12 90 GLU A N 1
ATOM 678 C CA . GLU A 1 90 ? 16.650 -0.986 -4.292 1.00 92.12 90 GLU A CA 1
ATOM 679 C C . GLU A 1 90 ? 16.371 0.522 -4.397 1.00 92.12 90 GLU A C 1
ATOM 681 O O . GLU A 1 90 ? 16.559 1.119 -5.456 1.00 92.12 90 GLU A O 1
ATOM 686 N N . ILE A 1 91 ? 15.896 1.140 -3.314 1.00 93.44 91 ILE A N 1
ATOM 687 C CA . ILE A 1 91 ? 15.587 2.571 -3.237 1.00 93.44 91 ILE A CA 1
ATOM 688 C C . ILE A 1 91 ? 16.622 3.317 -2.398 1.00 93.44 91 ILE A C 1
ATOM 690 O O . ILE A 1 91 ? 17.315 2.741 -1.557 1.00 93.44 91 ILE A O 1
ATOM 694 N N . GLU A 1 92 ? 16.714 4.626 -2.610 1.00 95.75 92 GLU A N 1
ATOM 695 C CA . GLU A 1 92 ? 17.625 5.468 -1.844 1.00 95.75 92 GLU A CA 1
ATOM 696 C C . GLU A 1 92 ? 17.203 5.554 -0.370 1.00 95.75 92 GLU A C 1
ATOM 698 O O . GLU A 1 92 ? 16.026 5.462 -0.021 1.00 95.75 92 GLU A O 1
ATOM 703 N N . GLU A 1 93 ? 18.172 5.769 0.520 1.00 95.31 93 GLU A N 1
ATOM 704 C CA . GLU A 1 93 ? 17.928 5.799 1.968 1.00 95.31 93 GLU A CA 1
ATOM 705 C C . GLU A 1 93 ? 16.916 6.885 2.380 1.00 95.31 93 GLU A C 1
ATOM 707 O O . GLU A 1 93 ? 16.162 6.700 3.336 1.00 95.31 93 GLU A O 1
ATOM 712 N N . GLU A 1 94 ? 16.868 8.012 1.666 1.00 96.44 94 GLU A N 1
ATOM 713 C CA . GLU A 1 94 ? 15.874 9.063 1.905 1.00 96.44 94 GLU A CA 1
ATOM 714 C C . GLU A 1 94 ? 14.453 8.590 1.563 1.00 96.44 94 GLU A C 1
ATOM 716 O O . GLU A 1 94 ? 13.564 8.656 2.419 1.00 96.44 94 GLU A O 1
ATOM 721 N N . GLU A 1 95 ? 14.264 8.027 0.365 1.00 94.69 95 GLU A N 1
ATOM 722 C CA . GLU A 1 95 ? 12.993 7.449 -0.092 1.00 94.69 95 GLU A CA 1
ATOM 723 C C . GLU A 1 95 ? 12.536 6.327 0.856 1.00 94.69 95 GLU A C 1
ATOM 725 O O . GLU A 1 95 ? 11.386 6.294 1.304 1.00 94.69 95 GLU A O 1
ATOM 730 N N . ARG A 1 96 ? 13.465 5.458 1.269 1.00 96.12 96 ARG A N 1
ATOM 731 C CA . ARG A 1 96 ? 13.215 4.384 2.236 1.00 96.12 96 ARG A CA 1
ATOM 732 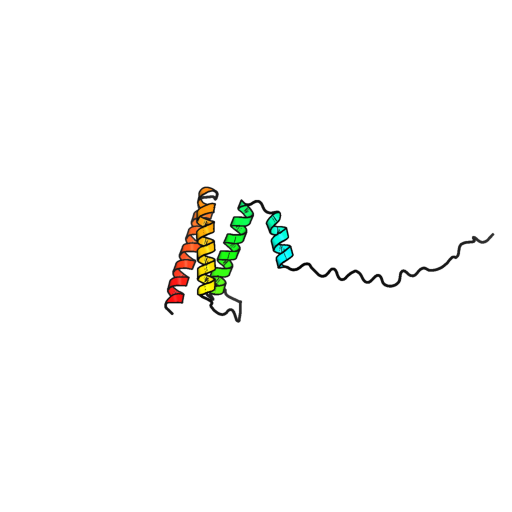C C . ARG A 1 96 ? 12.704 4.910 3.573 1.00 96.12 96 ARG A C 1
ATOM 734 O O . ARG A 1 96 ? 11.719 4.393 4.106 1.00 96.12 96 ARG A O 1
ATOM 741 N N . ARG A 1 97 ? 13.359 5.930 4.136 1.00 96.94 97 ARG A N 1
ATOM 742 C CA . ARG A 1 97 ? 12.940 6.552 5.405 1.00 96.94 97 ARG A CA 1
ATOM 743 C C . ARG A 1 97 ? 11.565 7.183 5.292 1.00 96.94 97 ARG A C 1
ATOM 745 O O . ARG A 1 97 ? 10.785 7.114 6.241 1.00 96.94 97 ARG A O 1
ATOM 752 N N . GLU A 1 98 ? 11.269 7.802 4.157 1.00 96.06 98 GLU A N 1
ATOM 753 C CA . GLU A 1 98 ? 9.957 8.376 3.905 1.00 96.06 98 GLU A CA 1
ATOM 754 C C . GLU A 1 98 ? 8.857 7.316 3.855 1.00 96.06 98 GLU A C 1
ATOM 756 O O . GLU A 1 98 ? 7.871 7.440 4.584 1.00 96.06 98 GLU A O 1
ATOM 761 N N . MET A 1 99 ? 9.044 6.255 3.072 1.00 95.75 99 MET A N 1
ATOM 762 C CA . MET A 1 99 ? 8.079 5.157 2.984 1.00 95.75 99 MET A CA 1
ATOM 763 C C . MET A 1 99 ? 7.869 4.472 4.339 1.00 95.75 99 MET A C 1
ATOM 765 O O . MET A 1 99 ? 6.734 4.203 4.733 1.00 95.75 99 MET A O 1
ATOM 769 N N . GLN A 1 100 ? 8.946 4.261 5.101 1.00 97.25 100 GLN A N 1
ATOM 770 C CA . GLN A 1 100 ? 8.869 3.686 6.443 1.00 97.25 100 GLN A CA 1
ATOM 771 C C . GLN A 1 100 ? 8.054 4.561 7.405 1.00 97.25 100 GLN A C 1
ATOM 773 O O . GLN A 1 100 ? 7.285 4.035 8.213 1.00 97.25 100 GLN A O 1
ATOM 778 N N . ARG A 1 101 ? 8.219 5.887 7.331 1.00 97.81 101 ARG A N 1
ATOM 779 C CA . ARG A 1 101 ? 7.447 6.841 8.135 1.00 97.81 101 ARG A CA 1
ATOM 780 C C . ARG A 1 101 ? 5.963 6.759 7.792 1.00 97.81 101 ARG A C 1
ATOM 782 O O . ARG A 1 101 ? 5.164 6.535 8.692 1.00 97.81 101 ARG A O 1
ATOM 789 N N . ARG A 1 102 ? 5.616 6.822 6.500 1.00 96.50 102 ARG A N 1
ATOM 790 C CA . ARG A 1 102 ? 4.221 6.723 6.032 1.00 96.50 102 ARG A CA 1
ATOM 791 C C . ARG A 1 102 ? 3.553 5.426 6.488 1.00 96.50 102 ARG A C 1
ATOM 793 O O . ARG A 1 102 ? 2.442 5.461 7.003 1.00 96.50 102 ARG A O 1
ATOM 800 N N . LEU A 1 103 ? 4.250 4.291 6.389 1.00 98.00 103 LEU A N 1
ATOM 801 C CA . LEU A 1 103 ? 3.734 3.007 6.872 1.00 98.00 103 LEU A CA 1
ATOM 802 C C . LEU A 1 103 ? 3.468 3.006 8.384 1.00 98.00 103 LEU A C 1
ATOM 804 O O . LEU A 1 103 ? 2.479 2.432 8.841 1.00 98.00 103 LEU A O 1
ATOM 808 N N . ASN A 1 104 ? 4.345 3.632 9.171 1.00 98.31 104 ASN A N 1
ATOM 809 C CA . ASN A 1 104 ? 4.155 3.745 10.616 1.00 98.31 104 ASN A CA 1
ATOM 810 C C . ASN A 1 104 ? 2.963 4.643 10.957 1.00 98.31 104 ASN A C 1
ATOM 812 O O . ASN A 1 104 ? 2.171 4.288 11.833 1.00 98.31 104 ASN A O 1
ATOM 816 N N . ASP A 1 105 ? 2.809 5.755 10.241 1.00 97.94 105 ASP A N 1
ATOM 817 C CA . ASP A 1 105 ? 1.681 6.667 10.411 1.00 97.94 105 ASP A CA 1
ATOM 818 C C . ASP A 1 105 ? 0.366 5.949 10.084 1.00 97.94 105 ASP A C 1
ATOM 820 O O . ASP A 1 105 ? -0.552 5.948 10.904 1.00 97.94 105 ASP A O 1
ATOM 824 N N . LEU A 1 106 ? 0.297 5.245 8.950 1.00 98.06 106 LEU A N 1
ATOM 825 C CA . LEU A 1 106 ? -0.863 4.442 8.555 1.00 98.06 106 LEU A CA 1
ATOM 826 C C . LEU A 1 106 ? -1.246 3.399 9.611 1.00 98.06 106 LEU A C 1
ATOM 828 O O . LEU A 1 106 ? -2.410 3.305 9.999 1.00 98.06 106 LEU A O 1
ATOM 832 N N . ARG A 1 107 ? -0.272 2.630 10.111 1.00 98.31 107 ARG A N 1
ATOM 833 C CA . ARG A 1 107 ? -0.507 1.605 11.143 1.00 98.31 107 ARG A CA 1
ATOM 834 C C . ARG A 1 107 ? -0.991 2.209 12.457 1.00 98.31 107 ARG A C 1
ATOM 836 O O . ARG A 1 107 ? -1.879 1.647 13.092 1.00 98.31 107 ARG A O 1
ATOM 843 N N . THR A 1 108 ? -0.422 3.343 12.858 1.00 98.00 108 THR A N 1
ATOM 844 C CA . THR A 1 108 ? -0.815 4.045 14.087 1.00 98.00 108 THR A CA 1
ATOM 845 C C . THR A 1 108 ? -2.253 4.543 13.978 1.00 98.00 108 THR A C 1
ATOM 847 O O . THR A 1 108 ? -3.085 4.190 14.811 1.00 98.00 108 THR A O 1
ATOM 850 N N . ASN A 1 109 ? -2.574 5.253 12.896 1.00 96.50 109 ASN A N 1
ATOM 851 C CA . ASN A 1 109 ? -3.916 5.774 12.641 1.00 96.50 109 ASN A CA 1
ATOM 852 C C . ASN A 1 109 ? -4.955 4.652 12.499 1.00 96.50 109 ASN A C 1
ATOM 854 O O . ASN A 1 109 ? -6.070 4.775 12.998 1.00 96.50 109 ASN A O 1
ATOM 858 N N . PHE A 1 110 ? -4.597 3.529 11.872 1.00 97.69 110 PHE A N 1
ATOM 859 C CA . PHE A 1 110 ? -5.471 2.359 11.804 1.00 97.69 110 PHE A CA 1
ATOM 860 C C . PHE A 1 110 ? -5.800 1.795 13.190 1.00 97.69 110 PHE A C 1
ATOM 862 O O . PHE A 1 110 ? -6.960 1.491 13.474 1.00 97.69 110 PHE A O 1
ATOM 869 N N . LEU A 1 111 ? -4.799 1.662 14.065 1.00 97.25 111 LEU A N 1
ATOM 870 C CA . LEU A 1 111 ? -5.006 1.175 15.430 1.00 97.25 111 LEU A CA 1
ATOM 871 C C . LEU A 1 111 ? -5.861 2.133 16.258 1.00 97.25 111 LEU A C 1
ATOM 873 O O . LEU A 1 111 ? -6.680 1.669 17.048 1.00 97.25 111 LEU A O 1
ATOM 877 N N . GLU A 1 112 ? -5.677 3.441 16.088 1.00 95.06 112 GLU A N 1
ATOM 878 C C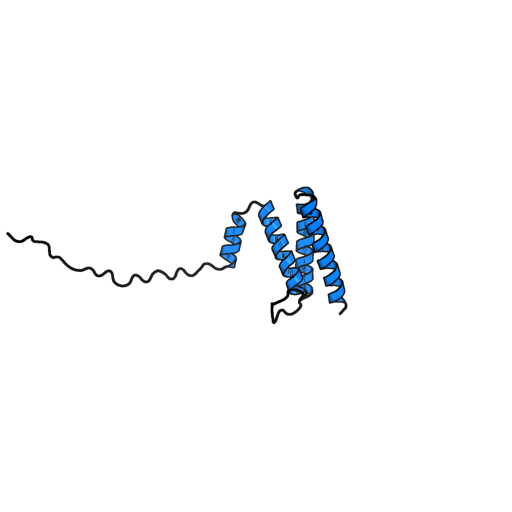A . GLU A 1 112 ? -6.518 4.462 16.717 1.00 95.06 112 GLU A CA 1
ATOM 879 C C . GLU A 1 112 ? -7.964 4.341 16.231 1.00 95.06 112 GLU A C 1
ATOM 881 O O . GLU A 1 112 ? -8.865 4.155 17.046 1.00 95.06 112 GLU A O 1
ATOM 886 N N . LYS A 1 113 ? -8.179 4.304 14.910 1.00 93.19 113 LYS A N 1
ATOM 887 C CA . LYS A 1 113 ? -9.511 4.155 14.309 1.00 93.19 113 LYS A CA 1
ATOM 888 C C . LYS A 1 113 ? -10.206 2.842 14.630 1.00 93.19 113 LYS A C 1
ATOM 890 O O . LYS A 1 113 ? -11.425 2.806 14.699 1.00 93.19 113 LYS A O 1
ATOM 895 N N . SER A 1 114 ? -9.454 1.772 14.854 1.00 92.56 114 SER A N 1
ATOM 896 C CA . SER A 1 114 ? -10.019 0.473 15.234 1.00 92.56 114 SER A CA 1
ATOM 897 C C . SER A 1 114 ? -10.484 0.411 16.694 1.00 92.56 114 SER A C 1
ATOM 899 O O . SER A 1 114 ? -11.086 -0.584 17.091 1.00 92.56 114 SER A O 1
ATOM 901 N N . ARG A 1 115 ? -10.159 1.424 17.509 1.00 93.00 115 ARG A N 1
ATOM 902 C CA . ARG A 1 115 ? -10.531 1.516 18.931 1.00 93.00 115 A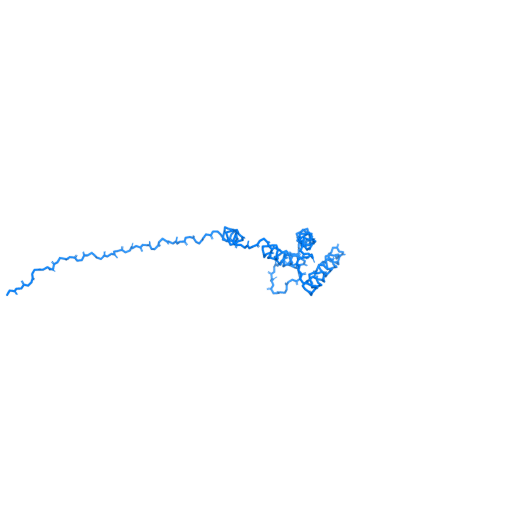RG A CA 1
ATOM 903 C C . ARG A 1 115 ? -11.629 2.546 19.211 1.00 93.00 115 ARG A C 1
ATOM 905 O O . ARG A 1 115 ? -12.119 2.564 20.340 1.00 93.00 115 ARG A O 1
ATOM 912 N N . GLU A 1 116 ? -11.941 3.407 18.242 1.00 85.12 116 GLU A N 1
ATOM 913 C CA . GLU A 1 116 ? -13.076 4.346 18.278 1.00 85.12 116 GLU A CA 1
ATOM 914 C C . GLU A 1 116 ? -14.416 3.596 18.213 1.00 85.12 116 GLU A C 1
ATOM 916 O O . GLU A 1 116 ? -15.339 4.007 18.954 1.00 85.12 116 GLU A O 1
#

Radius of gyration: 26.1 Å; chains: 1; bounding box: 40×33×96 Å

pLDDT: mean 84.56, std 17.69, range [40.66, 98.56]